Protein AF-A0A7K0Z6N1-F1 (afdb_monomer)

Radius of gyration: 13.74 Å; Cα contacts (8 Å, |Δi|>4): 108; chains: 1; bounding box: 30×20×40 Å

Structure (mmCIF, N/CA/C/O backbone):
data_AF-A0A7K0Z6N1-F1
#
_entry.id   AF-A0A7K0Z6N1-F1
#
loop_
_atom_site.group_PDB
_atom_site.id
_atom_site.type_symbol
_atom_site.label_atom_id
_atom_site.label_alt_id
_atom_site.label_comp_id
_atom_site.label_asym_id
_atom_site.label_entity_id
_atom_site.label_seq_id
_atom_site.pdbx_PDB_ins_code
_atom_site.Cartn_x
_atom_site.Cartn_y
_atom_site.Cartn_z
_atom_site.occupancy
_atom_site.B_iso_or_equiv
_atom_site.auth_seq_id
_atom_site.auth_comp_id
_atom_site.auth_asym_id
_atom_site.auth_atom_id
_atom_site.pdbx_PDB_model_num
ATOM 1 N N . MET A 1 1 ? -19.200 -3.073 -6.960 1.00 55.00 1 MET A N 1
ATOM 2 C CA . MET A 1 1 ? -17.729 -3.157 -7.077 1.00 55.00 1 MET A CA 1
ATOM 3 C C . MET A 1 1 ? -17.234 -1.789 -7.514 1.00 55.00 1 MET A C 1
ATOM 5 O O . MET A 1 1 ? -17.611 -1.364 -8.597 1.00 55.00 1 MET A O 1
ATOM 9 N N . ALA A 1 2 ? -16.491 -1.074 -6.669 1.00 66.88 2 ALA A N 1
ATOM 10 C CA . ALA A 1 2 ? -15.851 0.185 -7.053 1.00 66.88 2 ALA A CA 1
ATOM 11 C C . ALA A 1 2 ? -14.400 -0.113 -7.450 1.00 66.88 2 ALA A C 1
ATOM 13 O O . ALA A 1 2 ? -13.716 -0.857 -6.750 1.00 66.88 2 ALA A O 1
ATOM 14 N N . ARG A 1 3 ? -13.951 0.412 -8.591 1.00 75.12 3 ARG A N 1
ATOM 15 C CA . ARG A 1 3 ? -12.556 0.336 -9.047 1.00 75.12 3 ARG A CA 1
ATOM 16 C C . ARG A 1 3 ? -12.120 1.743 -9.435 1.00 75.12 3 ARG A C 1
ATOM 18 O O . ARG A 1 3 ? -12.869 2.435 -10.118 1.00 75.12 3 ARG A O 1
ATOM 25 N N . GLY A 1 4 ? -10.929 2.139 -9.002 1.00 78.94 4 GLY A N 1
ATOM 26 C CA . GLY A 1 4 ? -10.236 3.325 -9.497 1.00 78.94 4 GLY A CA 1
ATOM 27 C C . GLY A 1 4 ? -9.084 2.897 -10.400 1.00 78.94 4 GLY A C 1
ATOM 28 O O . GLY A 1 4 ? -8.443 1.884 -10.126 1.00 78.94 4 GLY A O 1
ATOM 29 N N . ILE A 1 5 ? -8.853 3.634 -11.485 1.00 82.06 5 ILE A N 1
ATOM 30 C CA . ILE A 1 5 ? -7.707 3.434 -12.378 1.00 82.06 5 ILE A CA 1
ATOM 31 C C . ILE A 1 5 ? -6.914 4.737 -12.367 1.00 82.06 5 ILE A C 1
ATOM 33 O O . ILE A 1 5 ? -7.482 5.799 -12.618 1.00 82.06 5 ILE A O 1
ATOM 37 N N . VAL A 1 6 ? -5.622 4.645 -12.061 1.00 82.44 6 VAL A N 1
ATOM 38 C CA . VAL A 1 6 ? -4.693 5.777 -12.070 1.00 82.44 6 VAL A CA 1
ATOM 39 C C . VAL A 1 6 ? -3.653 5.521 -13.146 1.00 82.44 6 VAL A C 1
ATOM 41 O O . VAL A 1 6 ? -2.993 4.487 -13.143 1.00 82.44 6 VAL A O 1
ATOM 44 N N . THR A 1 7 ? -3.516 6.465 -14.070 1.00 81.69 7 THR A N 1
ATOM 45 C CA . THR A 1 7 ? -2.495 6.447 -15.119 1.00 81.69 7 THR A CA 1
ATOM 46 C C . THR A 1 7 ? -1.778 7.786 -15.100 1.00 81.69 7 THR A C 1
ATOM 48 O O . THR A 1 7 ? -2.416 8.825 -15.267 1.00 81.69 7 THR A O 1
ATOM 51 N N . SER A 1 8 ? -0.470 7.768 -14.874 1.00 83.00 8 SER A N 1
ATOM 52 C CA . SER A 1 8 ? 0.378 8.958 -14.859 1.00 83.00 8 SER A CA 1
ATOM 53 C C . SER A 1 8 ? 1.789 8.564 -15.279 1.00 83.00 8 SER A C 1
ATOM 55 O O . SER A 1 8 ? 2.273 7.502 -14.898 1.00 83.00 8 SER A O 1
ATOM 57 N N . GLU A 1 9 ? 2.449 9.432 -16.042 1.00 81.25 9 GLU A N 1
ATOM 58 C CA . GLU A 1 9 ? 3.870 9.295 -16.394 1.00 81.25 9 GLU A CA 1
ATOM 59 C C . GLU A 1 9 ? 4.796 9.700 -15.232 1.00 81.25 9 GLU A C 1
ATOM 61 O O . GLU A 1 9 ? 5.999 9.454 -15.267 1.00 81.25 9 GLU A O 1
ATOM 66 N N . ASN A 1 10 ? 4.235 10.338 -14.200 1.00 87.62 10 ASN A N 1
ATOM 67 C CA . ASN A 1 10 ? 4.937 10.794 -13.009 1.00 87.62 10 ASN A CA 1
ATOM 68 C C . ASN A 1 10 ? 4.481 9.998 -11.779 1.00 87.62 10 ASN A C 1
ATOM 70 O O . ASN A 1 10 ? 3.298 10.045 -11.415 1.00 87.62 10 ASN A O 1
ATOM 74 N N . ASP A 1 11 ? 5.431 9.324 -11.129 1.00 88.44 11 ASP A N 1
ATOM 75 C CA . ASP A 1 11 ? 5.192 8.491 -9.948 1.00 88.44 11 ASP A CA 1
ATOM 76 C C . ASP A 1 11 ? 4.567 9.273 -8.785 1.00 88.44 11 ASP A C 1
ATOM 78 O O . ASP A 1 11 ? 3.617 8.791 -8.179 1.00 88.44 11 ASP A O 1
ATOM 82 N N . SER A 1 12 ? 5.014 10.503 -8.509 1.00 90.19 12 SER A N 1
ATOM 83 C CA . SER A 1 12 ? 4.481 11.311 -7.401 1.00 90.19 12 SER A CA 1
ATOM 84 C C . SER A 1 12 ? 3.004 11.660 -7.594 1.00 90.19 12 SER A C 1
ATOM 86 O O . SER A 1 12 ? 2.230 11.667 -6.639 1.00 90.19 12 SER A O 1
ATOM 88 N N . ILE A 1 13 ? 2.589 11.926 -8.837 1.00 90.94 13 ILE A N 1
ATOM 89 C CA . ILE A 1 13 ? 1.172 12.156 -9.154 1.00 90.94 13 ILE A CA 1
ATOM 90 C C . ILE A 1 13 ? 0.389 10.843 -9.036 1.00 90.94 13 ILE A C 1
ATOM 92 O O . ILE A 1 13 ? -0.706 10.836 -8.471 1.00 90.94 13 ILE A O 1
ATOM 96 N N . ALA A 1 14 ? 0.941 9.734 -9.541 1.00 90.31 14 ALA A N 1
ATOM 97 C CA . ALA A 1 14 ? 0.298 8.425 -9.450 1.00 90.31 14 ALA A CA 1
ATOM 98 C C . ALA A 1 14 ? 0.054 8.020 -7.988 1.00 90.31 14 ALA A C 1
ATOM 100 O O . ALA A 1 14 ? -1.038 7.568 -7.642 1.00 90.31 14 ALA A O 1
ATOM 101 N N . GLU A 1 15 ? 1.047 8.229 -7.127 1.00 91.25 15 GLU A N 1
ATOM 102 C CA . GLU A 1 15 ? 0.987 7.939 -5.699 1.00 91.25 15 GLU A CA 1
ATOM 103 C C . GLU A 1 15 ? -0.046 8.821 -4.990 1.00 91.25 15 GLU A C 1
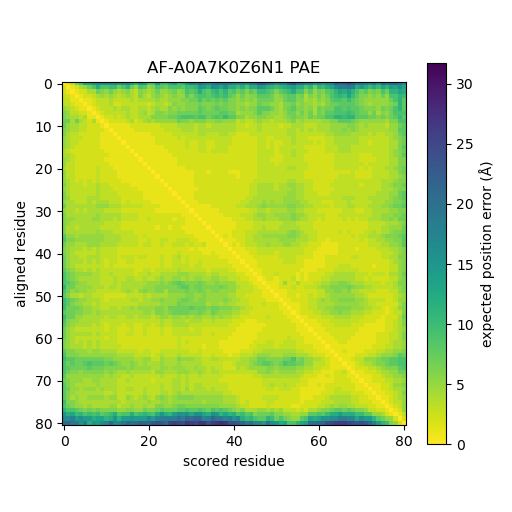ATOM 105 O O . GLU A 1 15 ? -0.918 8.300 -4.296 1.00 91.25 15 GLU A O 1
ATOM 110 N N . ALA A 1 16 ? -0.031 10.137 -5.235 1.00 92.56 16 ALA A N 1
ATOM 111 C CA . ALA A 1 16 ? -0.983 11.065 -4.627 1.00 92.56 16 ALA A CA 1
ATOM 112 C C . ALA A 1 16 ? -2.442 10.712 -4.971 1.00 92.56 16 ALA A C 1
ATOM 114 O O . ALA A 1 16 ? -3.300 10.657 -4.089 1.00 92.56 16 ALA A O 1
ATOM 115 N N . VAL A 1 17 ? -2.731 10.420 -6.244 1.00 93.19 17 VAL A N 1
ATOM 116 C CA . VAL A 1 17 ? -4.086 10.041 -6.679 1.00 93.19 17 VAL A CA 1
ATOM 117 C C . VAL A 1 17 ? -4.479 8.662 -6.137 1.00 93.19 17 VAL A C 1
ATOM 119 O O . VAL A 1 17 ? -5.631 8.455 -5.756 1.00 93.19 17 VAL A O 1
ATOM 122 N N . SER A 1 18 ? -3.539 7.719 -6.062 1.00 92.69 18 SER A N 1
ATOM 123 C CA . SER A 1 18 ? -3.800 6.393 -5.490 1.00 92.69 18 SER A CA 1
ATOM 124 C C . SER A 1 18 ? -4.104 6.472 -3.991 1.00 92.69 18 SER A C 1
ATOM 126 O O . SER A 1 18 ? -5.033 5.814 -3.521 1.00 92.69 18 SER A O 1
ATOM 128 N N . ASN A 1 19 ? -3.403 7.341 -3.259 1.00 93.38 19 ASN A N 1
ATOM 129 C CA . ASN A 1 19 ? -3.679 7.618 -1.852 1.00 93.38 19 ASN A CA 1
ATOM 130 C C . ASN A 1 19 ? -5.075 8.235 -1.649 1.00 93.38 19 ASN A C 1
ATOM 132 O O . ASN A 1 19 ? -5.819 7.813 -0.768 1.00 93.38 19 ASN A O 1
ATOM 136 N N . GLU A 1 20 ? -5.490 9.166 -2.511 1.00 93.75 20 GLU A N 1
ATOM 137 C CA . GLU A 1 20 ? -6.852 9.722 -2.487 1.00 93.75 20 GLU A CA 1
ATOM 138 C C . GLU A 1 20 ? -7.931 8.651 -2.699 1.00 93.75 20 GLU A C 1
ATOM 140 O O . GLU A 1 20 ? -8.972 8.658 -2.036 1.00 93.75 20 GLU A O 1
ATOM 145 N N . ILE A 1 21 ? -7.694 7.705 -3.613 1.00 93.12 21 ILE A N 1
ATOM 146 C CA . ILE A 1 21 ? -8.598 6.567 -3.820 1.00 93.12 21 ILE A CA 1
ATOM 147 C C . ILE A 1 21 ? -8.655 5.699 -2.562 1.00 93.12 21 ILE A C 1
ATOM 149 O O . ILE A 1 21 ? -9.751 5.316 -2.152 1.00 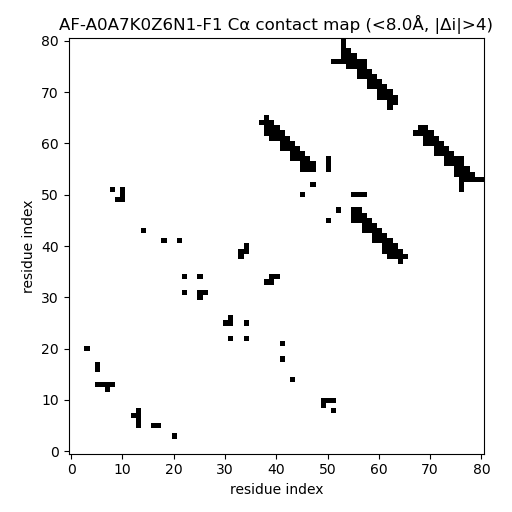93.12 21 ILE A O 1
ATOM 153 N N . PHE A 1 22 ? -7.508 5.411 -1.942 1.00 93.44 22 PHE A N 1
ATOM 154 C CA . PHE A 1 22 ? -7.432 4.634 -0.706 1.00 93.44 22 PHE A CA 1
ATOM 155 C C . PHE A 1 22 ? -8.221 5.297 0.437 1.00 93.44 22 PHE A C 1
ATOM 157 O O . PHE A 1 22 ? -9.075 4.642 1.036 1.00 93.44 22 PHE A O 1
ATOM 164 N N . ILE A 1 23 ? -8.031 6.600 0.670 1.00 94.56 23 ILE A N 1
ATOM 165 C CA . ILE A 1 23 ? -8.749 7.363 1.706 1.00 94.56 23 ILE A CA 1
ATOM 166 C C . 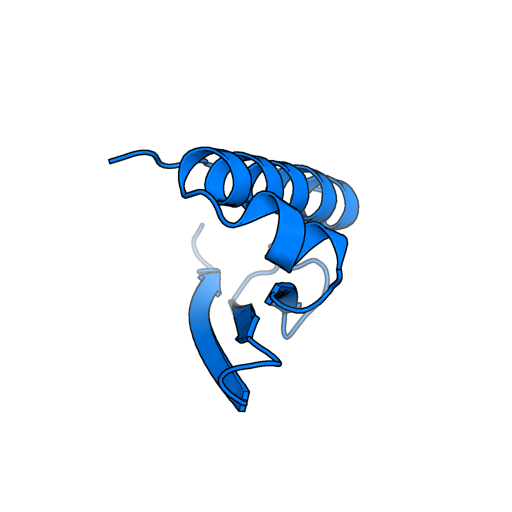ILE A 1 23 ? -10.261 7.339 1.452 1.00 94.56 23 ILE A C 1
ATOM 168 O O . ILE A 1 23 ? -11.043 7.004 2.344 1.00 94.56 23 ILE A O 1
ATOM 172 N N . LYS A 1 24 ? -10.695 7.639 0.221 1.00 93.56 24 LYS A N 1
ATOM 173 C CA . LYS A 1 24 ? -12.125 7.665 -0.130 1.00 93.56 24 LYS A CA 1
ATOM 174 C C . LYS A 1 24 ? -12.768 6.288 -0.027 1.00 93.56 24 LYS A C 1
ATOM 176 O O . LYS A 1 24 ? -13.883 6.173 0.478 1.00 93.56 24 LYS A O 1
ATOM 181 N N . ALA A 1 25 ? -12.079 5.243 -0.481 1.00 92.00 25 ALA A N 1
ATOM 182 C CA . ALA A 1 25 ? -12.554 3.871 -0.342 1.00 92.00 25 ALA A CA 1
ATOM 183 C C . ALA A 1 25 ? -12.676 3.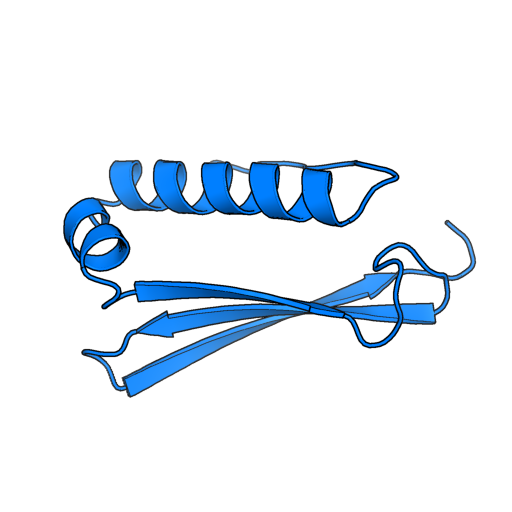479 1.136 1.00 92.00 25 ALA A C 1
ATOM 185 O O . ALA A 1 25 ? -13.690 2.910 1.532 1.00 92.00 25 ALA A O 1
ATOM 186 N N . GLY A 1 26 ? -11.687 3.839 1.955 1.00 93.38 26 GLY A N 1
ATOM 187 C CA . GLY A 1 26 ? -11.719 3.632 3.396 1.00 93.38 26 GLY A CA 1
ATOM 188 C C . GLY A 1 26 ? -12.898 4.324 4.072 1.00 93.38 26 GLY A C 1
ATOM 189 O O . GLY A 1 26 ? -13.610 3.678 4.835 1.00 93.38 26 GLY A O 1
ATOM 190 N N . SER A 1 27 ? -13.171 5.590 3.740 1.00 93.75 27 SER A N 1
ATOM 191 C CA . SER A 1 27 ? -14.332 6.323 4.269 1.00 93.75 27 SER A CA 1
ATOM 192 C C . SER A 1 27 ? -15.660 5.655 3.888 1.00 93.75 27 SER A C 1
ATOM 194 O O . SER A 1 27 ? -16.487 5.388 4.759 1.00 93.75 27 SER A O 1
ATOM 196 N N . VAL A 1 28 ? -15.828 5.240 2.624 1.00 93.44 28 VAL A N 1
ATOM 197 C CA . VAL A 1 28 ? -17.021 4.492 2.171 1.00 93.44 28 VAL A CA 1
ATOM 198 C C . VAL A 1 28 ? -17.200 3.164 2.921 1.00 93.44 28 VAL A C 1
ATOM 200 O O . VAL A 1 28 ? -18.329 2.725 3.136 1.00 93.44 28 VAL A O 1
ATOM 203 N N . LEU A 1 29 ? -16.103 2.521 3.321 1.00 92.62 29 LEU A N 1
ATOM 204 C CA . LEU A 1 29 ? -16.105 1.262 4.069 1.00 92.62 29 LEU A CA 1
ATOM 205 C C . LEU A 1 29 ? -16.173 1.449 5.597 1.00 92.62 29 LEU A C 1
ATOM 207 O O . LEU A 1 29 ? -16.229 0.453 6.315 1.00 92.62 29 LEU A O 1
ATOM 211 N N . GLY A 1 30 ? -16.189 2.688 6.101 1.00 95.31 30 GLY A N 1
ATOM 212 C CA . GLY A 1 30 ? -16.244 2.990 7.535 1.00 95.31 30 GLY A CA 1
ATOM 213 C C . GLY A 1 30 ? -14.895 2.928 8.266 1.00 95.31 30 GLY A C 1
ATOM 214 O O . GLY A 1 30 ? -14.874 2.854 9.489 1.00 95.31 30 GLY A O 1
ATOM 215 N N . PHE A 1 31 ? -13.772 2.971 7.544 1.00 95.06 31 PHE A N 1
ATOM 216 C CA . PHE A 1 31 ? -12.405 2.947 8.090 1.00 95.06 31 PHE A CA 1
ATOM 217 C C . PHE A 1 31 ? -11.749 4.334 8.189 1.00 95.06 31 PHE A C 1
ATOM 219 O O . PHE A 1 31 ? -10.536 4.432 8.352 1.00 95.06 31 PHE A O 1
ATOM 226 N N . GLU A 1 32 ? -12.517 5.418 8.086 1.00 95.19 32 GLU A N 1
ATOM 227 C CA . GLU A 1 32 ? -11.979 6.786 8.070 1.00 95.19 32 GLU A CA 1
ATOM 228 C C . GLU A 1 32 ? -11.148 7.119 9.318 1.00 95.19 32 GLU A C 1
ATOM 230 O O . GLU A 1 32 ? -10.018 7.587 9.200 1.00 95.19 32 GLU A O 1
ATOM 235 N N . GLU A 1 33 ? -11.657 6.815 10.515 1.00 95.81 33 GLU A N 1
ATOM 236 C CA . GLU A 1 33 ? -10.919 7.044 11.765 1.00 95.81 33 GLU A CA 1
ATOM 237 C C . GLU A 1 33 ? -9.649 6.187 11.853 1.00 95.81 33 GLU A C 1
ATOM 239 O O . GLU A 1 33 ? -8.604 6.662 12.301 1.00 95.81 33 GLU A O 1
ATOM 244 N N . ALA A 1 34 ? -9.713 4.938 11.388 1.00 95.69 34 ALA A N 1
ATOM 245 C CA . ALA A 1 34 ? -8.576 4.022 11.374 1.00 95.69 34 ALA A CA 1
ATOM 246 C C . ALA A 1 34 ? -7.463 4.503 10.428 1.00 95.69 34 ALA A C 1
ATOM 248 O O . ALA A 1 34 ? -6.285 4.431 10.768 1.00 95.69 34 ALA A O 1
ATOM 249 N N . ILE A 1 35 ? -7.825 5.059 9.270 1.00 96.00 35 ILE A N 1
ATOM 250 C CA . ILE A 1 35 ? -6.863 5.648 8.330 1.00 96.00 35 ILE A CA 1
ATOM 251 C C . ILE A 1 35 ? -6.290 6.952 8.894 1.00 96.00 35 ILE A C 1
ATOM 253 O O . ILE A 1 35 ? -5.074 7.120 8.938 1.00 96.00 35 ILE A O 1
ATOM 257 N N . ASN A 1 36 ? -7.141 7.855 9.393 1.00 94.94 36 ASN A N 1
ATOM 258 C CA . ASN A 1 36 ? -6.713 9.156 9.921 1.00 94.94 36 ASN A CA 1
ATOM 259 C C . ASN A 1 36 ? -5.831 9.036 11.174 1.00 94.94 36 ASN A C 1
ATOM 261 O O . ASN A 1 36 ? -4.960 9.873 11.400 1.00 94.94 36 ASN A O 1
ATOM 265 N N . SER A 1 37 ? -6.043 8.001 11.989 1.00 95.88 37 SER A N 1
ATOM 266 C CA . SER A 1 37 ? -5.204 7.703 13.158 1.00 95.88 37 SER A CA 1
ATOM 267 C C . SER A 1 37 ? -3.897 6.982 12.809 1.00 95.88 37 SER A C 1
ATOM 269 O O . SER A 1 37 ? -3.045 6.826 13.684 1.00 95.88 37 SER A O 1
ATOM 271 N N . GLY A 1 38 ? -3.724 6.543 11.557 1.00 94.62 38 GLY A N 1
ATOM 272 C CA . GLY A 1 38 ? -2.589 5.725 11.132 1.00 94.62 38 GLY A CA 1
ATOM 273 C C . GLY A 1 38 ? -2.659 4.270 11.608 1.00 94.62 38 GLY A C 1
ATOM 274 O O . GLY A 1 38 ? -1.654 3.564 11.562 1.00 94.62 38 GLY A O 1
ATOM 275 N N . GLU A 1 39 ? -3.821 3.804 12.076 1.00 96.31 39 GLU A N 1
ATOM 276 C CA . GLU A 1 39 ?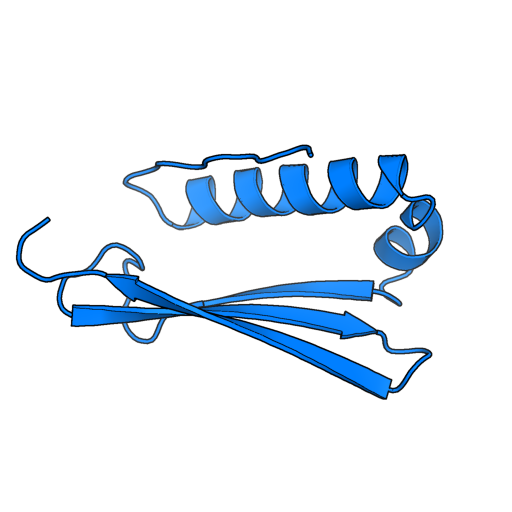 -4.042 2.392 12.396 1.00 96.31 39 GLU A CA 1
ATOM 277 C C . GLU A 1 39 ? -4.042 1.537 11.131 1.00 96.31 39 GLU A C 1
ATOM 279 O O . GLU A 1 39 ? -3.455 0.458 11.136 1.00 96.31 39 GLU A O 1
ATOM 284 N N . ILE A 1 40 ? -4.637 2.040 10.046 1.00 96.69 40 ILE A N 1
ATOM 285 C CA . ILE A 1 40 ? -4.555 1.431 8.719 1.00 96.69 40 ILE A CA 1
ATOM 286 C C . ILE A 1 40 ? -3.722 2.332 7.813 1.00 96.69 40 ILE A C 1
ATOM 288 O O . ILE A 1 40 ? -4.083 3.482 7.568 1.00 96.69 40 ILE A O 1
ATOM 292 N N . THR A 1 41 ? -2.625 1.798 7.283 1.00 96.25 41 THR A N 1
ATOM 293 C CA . THR A 1 41 ? -1.723 2.516 6.375 1.00 96.25 41 THR A CA 1
ATOM 294 C C . THR A 1 41 ? -1.666 1.860 5.002 1.00 96.25 41 THR A C 1
ATOM 296 O O . THR A 1 41 ? -1.963 0.673 4.844 1.00 96.25 41 THR A O 1
ATOM 29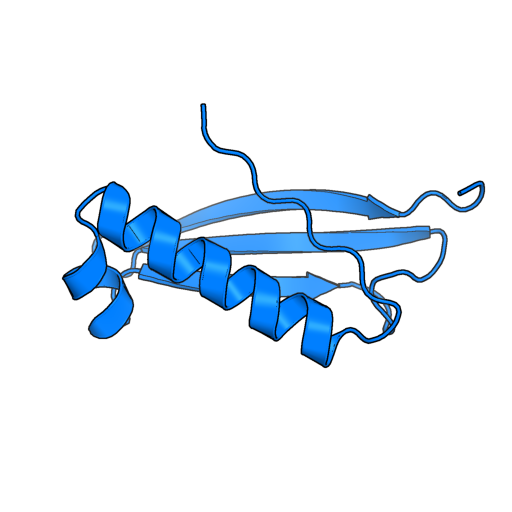9 N N . TYR A 1 42 ? -1.290 2.657 4.005 1.00 95.12 42 TYR A N 1
ATOM 300 C CA . TYR A 1 42 ? -1.178 2.278 2.603 1.00 95.12 42 TYR A CA 1
ATOM 301 C C . TYR A 1 42 ? 0.182 2.707 2.065 1.00 95.12 42 TYR A C 1
ATOM 303 O O . TYR A 1 42 ? 0.592 3.845 2.275 1.00 95.12 42 TYR A O 1
ATOM 311 N N . GLU A 1 43 ? 0.859 1.807 1.356 1.00 95.06 43 GLU A N 1
ATOM 312 C CA . GLU A 1 43 ? 2.153 2.084 0.737 1.00 95.06 43 GLU A CA 1
ATOM 313 C C . GLU A 1 43 ? 2.252 1.445 -0.650 1.00 95.06 43 GLU A C 1
ATOM 315 O O . GLU A 1 43 ? 1.791 0.318 -0.871 1.00 95.06 43 GLU A O 1
ATOM 320 N N . ILE A 1 44 ? 2.917 2.149 -1.567 1.00 93.56 44 ILE A N 1
ATOM 321 C CA . ILE A 1 44 ? 3.307 1.641 -2.882 1.00 93.56 44 ILE A CA 1
ATOM 322 C C . ILE A 1 44 ? 4.830 1.586 -2.928 1.00 93.56 44 ILE A C 1
ATOM 324 O O . ILE A 1 44 ? 5.502 2.591 -2.722 1.00 93.56 44 ILE A O 1
ATOM 328 N N . HIS A 1 45 ? 5.375 0.419 -3.252 1.00 93.75 45 HIS A N 1
ATOM 329 C CA . HIS A 1 45 ? 6.803 0.231 -3.482 1.00 93.75 45 HIS A CA 1
ATOM 330 C C . HIS A 1 45 ? 7.011 -0.346 -4.871 1.00 93.75 45 HIS A C 1
ATOM 332 O O . HIS A 1 45 ? 6.335 -1.299 -5.246 1.00 93.75 45 HIS A O 1
ATOM 338 N N . CYS A 1 46 ? 7.965 0.185 -5.626 1.00 93.00 46 CYS A N 1
ATOM 339 C CA . CYS A 1 46 ? 8.371 -0.408 -6.893 1.00 93.00 46 CYS A CA 1
ATOM 340 C C . CYS A 1 46 ? 9.865 -0.718 -6.899 1.00 93.00 46 CYS A C 1
ATOM 342 O O . CYS A 1 46 ? 10.663 -0.026 -6.265 1.00 93.00 46 CYS A O 1
ATOM 344 N N . ARG A 1 47 ? 10.248 -1.798 -7.587 1.00 93.69 47 ARG A N 1
ATOM 345 C CA . ARG A 1 47 ? 11.640 -2.271 -7.601 1.00 93.69 47 ARG A CA 1
ATOM 346 C C . ARG A 1 47 ? 12.577 -1.283 -8.307 1.00 93.69 47 ARG A C 1
ATOM 348 O O . ARG A 1 47 ? 13.738 -1.163 -7.924 1.00 93.69 47 ARG A O 1
ATOM 355 N N . ILE A 1 48 ? 12.089 -0.620 -9.350 1.00 92.50 48 ILE A N 1
ATOM 356 C CA . ILE A 1 48 ? 12.814 0.352 -10.174 1.00 92.50 48 ILE A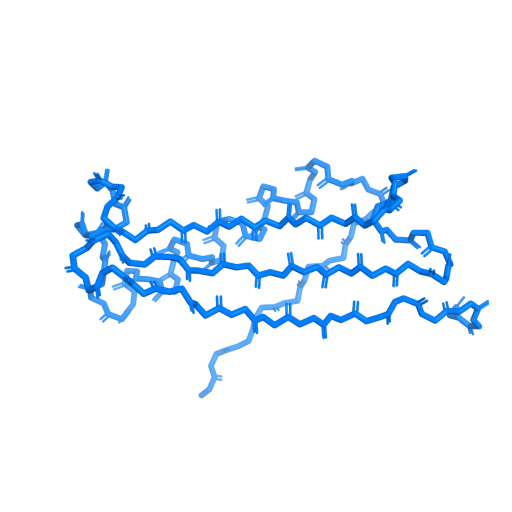 CA 1
ATOM 357 C C . ILE A 1 48 ? 11.969 1.625 -10.265 1.00 92.50 48 ILE A C 1
ATOM 359 O O . ILE A 1 48 ? 10.756 1.537 -10.435 1.00 92.50 48 ILE A O 1
ATOM 363 N N . GLN A 1 49 ? 12.605 2.794 -10.182 1.00 89.44 49 GLN A N 1
ATOM 364 C CA . GLN A 1 49 ? 11.970 4.083 -10.465 1.00 89.44 49 GLN A CA 1
ATOM 365 C C . GLN A 1 49 ? 12.363 4.571 -11.877 1.00 89.44 49 GLN A C 1
ATOM 367 O O . GLN A 1 49 ? 13.546 4.494 -12.220 1.00 89.44 49 GLN A O 1
ATOM 372 N N . PRO A 1 50 ? 11.417 5.083 -12.689 1.00 89.38 50 PRO A N 1
ATOM 373 C CA . PRO A 1 50 ? 10.003 5.260 -12.360 1.00 89.38 50 PRO A CA 1
ATOM 374 C C . PRO A 1 50 ? 9.228 3.934 -12.311 1.00 8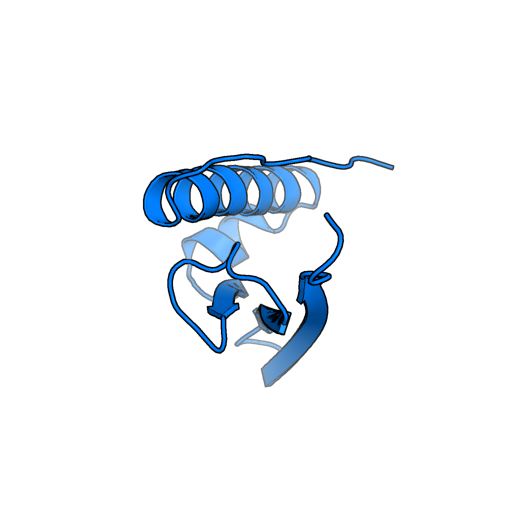9.38 50 PRO A C 1
ATOM 376 O O . PRO A 1 50 ? 9.604 2.976 -12.992 1.00 89.38 50 PRO A O 1
ATOM 379 N N . CYS A 1 51 ? 8.143 3.861 -11.538 1.00 89.75 51 CYS A N 1
ATOM 380 C CA . CYS A 1 51 ? 7.404 2.615 -11.316 1.00 89.75 51 CYS A CA 1
ATOM 381 C C . CYS A 1 51 ? 6.841 2.009 -12.615 1.00 89.75 51 CYS A C 1
ATOM 383 O O . CYS A 1 51 ? 6.747 0.788 -12.725 1.00 89.75 51 CYS A O 1
ATOM 385 N N . ILE A 1 52 ? 6.561 2.834 -13.628 1.00 87.06 52 ILE A N 1
ATOM 386 C CA . ILE A 1 52 ? 6.115 2.405 -14.967 1.00 87.06 52 ILE A CA 1
ATOM 387 C C . ILE A 1 52 ? 7.226 1.799 -15.845 1.00 87.06 52 ILE A C 1
ATOM 389 O O . ILE A 1 52 ? 6.987 1.490 -17.011 1.00 87.06 52 ILE A O 1
ATOM 393 N N . SER A 1 53 ? 8.449 1.656 -15.330 1.00 89.62 53 SER A N 1
ATOM 394 C CA . SER A 1 53 ? 9.560 1.086 -16.096 1.00 89.62 53 SER A CA 1
ATOM 395 C C . SER A 1 53 ? 9.246 -0.343 -16.574 1.00 89.62 53 SER A C 1
ATOM 397 O O . SER A 1 53 ? 8.668 -1.128 -15.821 1.00 89.62 53 SER A O 1
ATOM 399 N N . PRO A 1 54 ? 9.665 -0.731 -17.791 1.00 89.88 54 PRO A N 1
ATOM 400 C CA . PRO A 1 54 ? 9.586 -2.111 -18.268 1.00 89.88 54 PRO A CA 1
ATOM 401 C C . PRO A 1 54 ? 10.235 -3.118 -17.309 1.00 89.88 54 PRO A C 1
ATOM 403 O O . PRO A 1 54 ? 11.280 -2.831 -16.724 1.00 89.88 54 PRO A O 1
ATOM 406 N N . ASN A 1 55 ? 9.680 -4.333 -17.221 1.00 91.25 55 ASN A N 1
ATOM 407 C CA . ASN A 1 55 ? 10.183 -5.416 -16.358 1.00 91.25 55 ASN A CA 1
ATOM 408 C C . ASN A 1 55 ? 10.267 -5.032 -14.874 1.00 91.25 55 ASN A C 1
ATOM 410 O O . ASN A 1 55 ? 11.182 -5.456 -14.160 1.00 91.25 55 ASN A O 1
ATOM 414 N N . ASN A 1 56 ? 9.328 -4.213 -14.417 1.00 93.06 56 ASN A N 1
ATOM 415 C CA . ASN A 1 56 ? 9.288 -3.754 -13.042 1.00 93.06 56 ASN A CA 1
ATOM 416 C C . ASN A 1 56 ? 8.232 -4.500 -12.226 1.00 93.06 56 ASN A C 1
ATOM 418 O O . ASN A 1 56 ? 7.284 -5.073 -12.764 1.00 93.06 56 ASN A O 1
ATOM 422 N N . GLU A 1 57 ? 8.417 -4.472 -10.914 1.00 93.62 57 GLU A N 1
ATOM 423 C CA . GLU A 1 57 ? 7.485 -5.012 -9.934 1.00 93.62 57 GLU A CA 1
ATOM 424 C C . GLU A 1 57 ? 6.963 -3.854 -9.089 1.00 93.62 57 GLU A C 1
ATOM 426 O O . GLU A 1 57 ? 7.760 -3.075 -8.559 1.00 93.62 57 GLU A O 1
ATOM 431 N N . VAL A 1 58 ? 5.641 -3.751 -8.971 1.00 92.31 58 VAL A N 1
ATOM 432 C CA . VAL A 1 58 ? 4.949 -2.775 -8.132 1.00 92.31 58 VAL A CA 1
ATOM 433 C C . VAL A 1 58 ? 4.188 -3.534 -7.055 1.00 92.31 58 VAL A C 1
ATOM 435 O O . VAL A 1 58 ? 3.276 -4.306 -7.338 1.00 92.31 58 VAL A O 1
ATOM 438 N N . LYS A 1 59 ? 4.565 -3.314 -5.801 1.00 95.44 59 LYS A N 1
ATOM 439 C CA . LYS A 1 59 ? 3.940 -3.899 -4.623 1.00 95.44 59 LYS A CA 1
ATOM 440 C C . LYS A 1 59 ? 3.117 -2.845 -3.903 1.00 95.44 59 LYS A C 1
ATOM 442 O O . LYS A 1 59 ? 3.645 -1.843 -3.430 1.00 95.44 59 LYS A O 1
ATOM 447 N N . VAL A 1 60 ? 1.834 -3.127 -3.745 1.00 93.69 60 VAL A N 1
ATOM 448 C CA . VAL A 1 60 ? 0.919 -2.338 -2.922 1.00 93.69 60 VAL A CA 1
ATOM 449 C C . VAL A 1 60 ? 0.708 -3.074 -1.612 1.00 93.69 60 VAL A C 1
ATOM 451 O O . VAL A 1 60 ? 0.385 -4.262 -1.622 1.00 93.69 60 VAL A O 1
ATOM 454 N N . THR A 1 61 ? 0.891 -2.387 -0.489 1.00 96.44 61 THR A N 1
ATOM 455 C CA . THR A 1 61 ? 0.731 -2.967 0.849 1.00 96.44 61 THR A CA 1
ATOM 456 C C . THR A 1 61 ? -0.266 -2.151 1.656 1.00 96.44 61 THR A C 1
ATOM 458 O O . THR A 1 61 ? -0.199 -0.925 1.673 1.00 96.44 61 THR A O 1
ATOM 461 N N . ILE A 1 62 ? -1.178 -2.843 2.337 1.00 95.88 62 ILE A N 1
ATOM 462 C CA . ILE A 1 62 ? -2.047 -2.262 3.359 1.00 95.88 62 ILE A CA 1
ATOM 463 C C . ILE A 1 62 ? -1.701 -2.933 4.681 1.00 95.88 62 ILE A C 1
ATOM 465 O O . ILE A 1 62 ? -1.667 -4.164 4.762 1.00 95.88 62 ILE A O 1
ATOM 469 N N . THR A 1 63 ? -1.463 -2.133 5.711 1.00 97.31 63 THR A N 1
ATOM 470 C CA . THR A 1 63 ? -1.102 -2.621 7.045 1.00 97.31 63 THR A CA 1
ATOM 471 C C . THR A 1 63 ? -2.146 -2.171 8.049 1.00 97.31 63 THR A C 1
ATOM 473 O O . THR A 1 63 ? -2.488 -0.997 8.070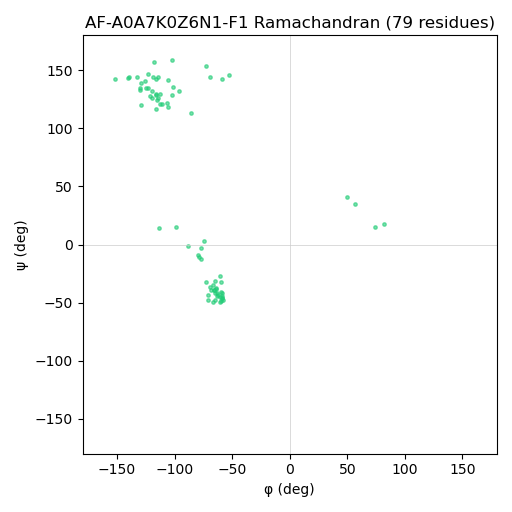 1.00 97.31 63 THR A O 1
ATOM 476 N N . SER A 1 64 ? -2.630 -3.088 8.890 1.00 96.12 64 SER A N 1
ATOM 477 C CA . SER A 1 64 ? -3.402 -2.762 10.094 1.00 96.12 64 SER A CA 1
ATOM 478 C C . SER A 1 64 ? -2.522 -2.972 11.319 1.00 96.12 64 SER A C 1
ATOM 480 O O . SER A 1 64 ? -2.072 -4.085 11.613 1.00 96.12 64 SER A O 1
ATOM 482 N N . MET A 1 65 ? -2.290 -1.891 12.053 1.00 94.75 65 MET A N 1
ATOM 483 C CA . MET A 1 65 ? -1.510 -1.879 13.284 1.00 94.75 65 MET A CA 1
ATOM 484 C C . MET A 1 65 ? -2.267 -2.540 14.437 1.00 94.75 65 MET A C 1
ATOM 486 O O . MET A 1 65 ? -1.641 -3.185 15.281 1.00 94.75 65 MET A O 1
ATOM 490 N N . ASN A 1 66 ? -3.601 -2.441 14.456 1.00 92.38 66 ASN A N 1
ATOM 491 C CA . ASN A 1 66 ? -4.435 -3.097 15.464 1.00 92.38 66 ASN A CA 1
ATOM 492 C C . ASN A 1 66 ? -4.378 -4.624 15.311 1.00 92.38 66 ASN A C 1
ATOM 494 O O . ASN A 1 66 ? -4.067 -5.343 16.261 1.00 92.38 66 ASN A O 1
ATOM 498 N N . LEU A 1 67 ? -4.572 -5.115 14.084 1.00 93.50 67 LEU A N 1
ATOM 499 C CA . LEU A 1 67 ? -4.528 -6.547 13.779 1.00 93.50 67 LEU A CA 1
ATOM 500 C C . LEU A 1 67 ? -3.099 -7.099 13.670 1.00 93.50 67 LEU A C 1
ATOM 502 O O . LEU A 1 67 ? -2.923 -8.315 13.607 1.00 93.50 67 LEU A O 1
ATOM 506 N N . ARG A 1 68 ? -2.085 -6.221 13.638 1.00 94.50 68 ARG A N 1
ATOM 507 C CA . ARG A 1 68 ? -0.671 -6.552 13.379 1.00 94.50 68 ARG A CA 1
ATOM 508 C C . ARG A 1 68 ? -0.502 -7.412 12.132 1.00 94.50 68 ARG A C 1
ATOM 510 O O . ARG A 1 68 ? 0.268 -8.373 12.118 1.00 94.50 68 ARG A O 1
ATOM 517 N N . HIS A 1 69 ? -1.254 -7.075 11.095 1.00 96.19 69 HIS A N 1
ATOM 518 C CA . HIS A 1 69 ? -1.309 -7.849 9.869 1.00 96.19 69 HIS A CA 1
ATOM 519 C C . HIS A 1 69 ? -1.167 -6.926 8.669 1.00 96.19 69 HIS A C 1
ATOM 521 O O . HIS A 1 69 ? -1.667 -5.800 8.673 1.00 96.19 69 HIS A O 1
ATOM 527 N N . SER A 1 70 ? -0.489 -7.416 7.640 1.00 96.38 70 SER A N 1
ATOM 528 C CA . SER A 1 70 ? -0.355 -6.724 6.370 1.00 96.38 70 SER A CA 1
ATOM 529 C C . SER A 1 70 ? -0.811 -7.628 5.240 1.00 96.38 70 SER A C 1
ATOM 531 O O . SER A 1 70 ? -0.567 -8.835 5.231 1.00 96.38 70 SER A O 1
ATOM 533 N N . ILE A 1 71 ? -1.499 -7.023 4.283 1.00 96.25 71 ILE A N 1
ATOM 534 C CA . ILE A 1 71 ? -1.859 -7.653 3.021 1.00 96.25 71 ILE A CA 1
ATOM 535 C C . ILE A 1 71 ? -1.126 -6.923 1.908 1.00 96.25 71 ILE A C 1
ATOM 537 O O . ILE A 1 71 ? -0.948 -5.706 1.962 1.00 96.25 71 ILE A O 1
ATOM 541 N N . SER A 1 72 ? -0.699 -7.660 0.890 1.00 96.19 72 SER A N 1
ATOM 542 C CA . SER A 1 72 ? -0.030 -7.059 -0.255 1.00 96.19 72 SER A CA 1
ATOM 543 C C . SER A 1 72 ? -0.463 -7.689 -1.562 1.00 96.19 72 SER A C 1
ATOM 545 O O . SER A 1 72 ? -0.658 -8.902 -1.631 1.00 96.19 72 SER A O 1
ATOM 547 N N . ALA A 1 73 ? -0.545 -6.857 -2.590 1.00 94.38 73 ALA A N 1
ATOM 548 C CA . ALA A 1 73 ? -0.728 -7.259 -3.973 1.00 94.38 73 ALA A CA 1
ATOM 549 C C . ALA A 1 73 ? 0.504 -6.837 -4.776 1.00 94.38 73 ALA A C 1
ATOM 551 O O . ALA A 1 73 ? 1.087 -5.783 -4.513 1.00 94.38 73 ALA A O 1
ATOM 552 N N . VAL A 1 74 ? 0.905 -7.674 -5.728 1.00 93.81 74 VAL A N 1
ATOM 553 C CA . VAL A 1 74 ? 2.065 -7.436 -6.588 1.00 93.81 74 VAL A CA 1
ATOM 554 C C . VAL A 1 74 ? 1.592 -7.430 -8.033 1.00 93.81 74 VAL A C 1
ATOM 556 O O . VAL A 1 74 ? 0.934 -8.372 -8.466 1.00 93.81 74 VAL A O 1
ATOM 559 N N . GLU A 1 75 ? 1.940 -6.373 -8.754 1.00 89.56 75 GLU A N 1
ATOM 560 C CA . GLU A 1 75 ? 1.659 -6.187 -10.173 1.00 89.56 75 GLU A CA 1
ATOM 561 C C . GLU A 1 75 ? 2.973 -6.055 -10.948 1.00 89.56 75 GLU A C 1
ATOM 563 O O . GLU A 1 75 ? 3.949 -5.477 -10.460 1.00 89.56 75 GLU A O 1
ATOM 568 N N . TYR A 1 76 ? 2.998 -6.588 -12.169 1.00 91.50 76 TYR A N 1
ATOM 569 C CA . TYR A 1 76 ? 4.184 -6.591 -13.023 1.00 91.50 76 TYR A CA 1
ATOM 570 C C . TYR A 1 76 ? 3.983 -5.696 -14.240 1.00 91.50 76 TYR A C 1
ATOM 572 O O . TYR A 1 76 ? 3.006 -5.836 -14.977 1.00 91.50 76 TYR A O 1
ATOM 580 N N . VAL A 1 77 ? 4.944 -4.807 -14.489 1.00 89.19 77 VAL A N 1
ATOM 581 C CA . VAL A 1 77 ? 4.941 -3.953 -15.679 1.00 89.19 77 VAL A CA 1
ATOM 582 C C . VAL A 1 77 ? 5.588 -4.709 -16.831 1.00 89.19 77 VAL A C 1
ATOM 584 O O . VAL A 1 77 ? 6.786 -5.011 -16.814 1.00 89.19 77 VAL A O 1
ATOM 587 N N . SER A 1 78 ? 4.780 -5.035 -17.841 1.00 85.31 78 SER A N 1
ATOM 588 C CA . SER A 1 78 ? 5.257 -5.801 -18.989 1.00 85.31 78 SER A CA 1
ATOM 589 C C . SER A 1 78 ? 6.229 -4.976 -19.843 1.00 85.31 78 SER A C 1
ATOM 591 O O . SER A 1 78 ? 6.013 -3.778 -20.022 1.00 85.31 78 SER A O 1
ATOM 593 N N . PRO A 1 79 ? 7.264 -5.598 -20.428 1.00 79.31 79 PRO A N 1
ATOM 594 C CA . PRO A 1 79 ? 8.178 -4.914 -21.339 1.00 79.31 79 PRO A CA 1
ATOM 595 C C . PRO A 1 79 ? 7.611 -4.682 -22.743 1.00 79.31 79 PRO A C 1
ATOM 597 O O . PRO A 1 79 ? 8.296 -4.095 -23.577 1.00 79.31 79 PRO A O 1
ATOM 600 N N . TRP A 1 80 ? 6.397 -5.166 -23.013 1.00 71.94 80 TRP A N 1
ATOM 601 C CA . TRP A 1 80 ? 5.724 -5.070 -24.311 1.00 71.94 80 TRP A CA 1
ATOM 602 C C . TRP A 1 80 ? 4.472 -4.185 -24.263 1.00 71.94 80 TRP A C 1
ATOM 604 O O . TRP A 1 80 ? 3.640 -4.282 -25.164 1.00 71.94 80 TRP A O 1
ATOM 614 N N . ALA A 1 81 ? 4.320 -3.398 -23.192 1.00 57.06 81 ALA A N 1
ATOM 615 C CA . ALA A 1 81 ? 3.249 -2.415 -23.062 1.00 57.06 81 ALA A CA 1
ATOM 616 C C . ALA A 1 81 ? 3.494 -1.213 -23.982 1.00 57.06 81 ALA A C 1
ATOM 618 O O . ALA A 1 81 ? 4.668 -0.787 -24.090 1.00 57.06 81 ALA A O 1
#

pLDDT: mean 90.46, std 7.94, range [55.0, 97.31]

Secondary structure (DSSP, 8-state):
--------SSHHHHHHHHHHHHHHHHHHTT-HHHHHTTSEEEEEEESSSSTT-TTEEEEEEEEETTTTEEEEEEEEE-TT-

Nearest PDB structures (foldseek):
  3i36-assembly1_A  TM=4.994E-01  e=4.179E-01  Rattus norvegicus
  2nz6-assembly1_A  TM=5.086E-01  e=4.722E-01  Homo sapiens
  4yhc-assembly2_B  TM=7.192E-01  e=4.248E+00  Schizosaccharomyces pombe 972h-
  2o5n-assembly1_A  TM=3.195E-01  e=5.101E+00  Murid betaherpesvirus 1

Mean predicted aligned error: 4.03 Å

Foldseek 3Di:
DDDDDADDPDQVRSVVVVVVVVCVVCVVVVNNVCVVVVQKDKDWDKPDPPNLDAQIKIKIKIAGNVVRDIDIDIDTRHNVD

Solvent-accessible surface area (backbone atoms only — not comparable to full-atom values): 4876 Å² total; per-residue (Å²): 138,89,84,86,86,83,85,62,98,44,59,72,58,38,50,53,54,49,50,52,51,52,52,54,52,30,43,78,72,72,38,44,67,40,41,76,69,59,35,38,44,78,48,80,49,50,80,44,87,58,58,86,37,62,76,22,45,40,37,40,38,41,35,32,61,84,78,70,44,71,50,73,52,79,47,73,36,59,77,85,115

Sequence (81 aa):
MARGIVTSENDSIAEAVSNEIFIKAGSVLGFEEAINSGEITYEIHCRIQPCISPNNEVKVTITSMNLRHSISAVEYVSPWA